Protein AF-A0AA95G3T6-F1 (afdb_monomer_lite)

Sequence (103 aa):
MGNNIIKITFVAAVLASPIAHAQWVTNTEDDLFSGGKKAMMLGEVSSDNGAIVFDCTKEKLSAAYVEMDKSTESLSEVPMDLIMKVDGNTAVKLDATLSRRNV

Secondary structure (DSSP, 8-state):
-HHHHHHHHHHHHHHT-------EEEEEEE-TTT--EEEEEEEE-SSTTEEEEEE-GGG--EEEEEE-----SPPPPEEEEEEE--TTSPPEEEEEEE-----

Structure (mmCIF, N/CA/C/O backbone):
data_AF-A0AA95G3T6-F1
#
_entry.id   AF-A0AA95G3T6-F1
#
loop_
_atom_site.group_PDB
_atom_site.id
_atom_site.type_symbol
_atom_site.label_atom_id
_atom_site.label_alt_id
_atom_site.label_comp_id
_atom_site.label_asym_id
_atom_site.label_entity_id
_atom_site.label_seq_id
_atom_site.pdbx_PDB_ins_code
_atom_site.Cartn_x
_atom_site.Cartn_y
_atom_site.Cartn_z
_atom_site.occupancy
_atom_site.B_iso_or_equiv
_atom_site.auth_seq_id
_atom_site.auth_comp_id
_atom_site.auth_asym_id
_atom_site.auth_atom_id
_atom_site.pdbx_PDB_model_num
ATOM 1 N N . MET A 1 1 ? 33.932 -40.209 15.947 1.00 55.94 1 MET A N 1
ATOM 2 C CA . MET A 1 1 ? 34.004 -39.060 15.009 1.00 55.94 1 MET A CA 1
ATOM 3 C C . MET A 1 1 ? 32.643 -38.572 14.500 1.00 55.94 1 MET A C 1
ATOM 5 O O . MET A 1 1 ? 32.490 -37.366 14.392 1.00 55.94 1 MET A O 1
ATOM 9 N N . GLY A 1 2 ? 31.639 -39.429 14.253 1.00 59.09 2 GLY A N 1
ATOM 10 C CA . GLY A 1 2 ? 30.344 -39.002 13.676 1.00 59.09 2 GLY A CA 1
ATOM 11 C C . GLY A 1 2 ? 29.486 -38.040 14.519 1.00 59.09 2 GLY A C 1
ATOM 12 O O . GLY A 1 2 ? 28.872 -37.135 13.966 1.00 59.09 2 GLY A O 1
ATOM 13 N N . ASN A 1 3 ? 29.493 -38.158 15.854 1.00 67.81 3 ASN A N 1
ATOM 14 C CA . ASN A 1 3 ? 28.625 -37.337 16.717 1.00 67.81 3 ASN A CA 1
ATOM 15 C C . ASN A 1 3 ? 29.009 -35.841 16.738 1.00 67.81 3 ASN A C 1
ATOM 17 O O . ASN A 1 3 ? 28.157 -34.982 16.942 1.00 67.81 3 ASN A O 1
ATOM 21 N N . ASN A 1 4 ? 30.287 -35.518 16.508 1.00 72.38 4 ASN A N 1
ATOM 22 C CA . ASN A 1 4 ? 30.757 -34.129 16.459 1.00 72.38 4 ASN A CA 1
ATOM 23 C C . ASN A 1 4 ? 30.438 -33.472 15.112 1.00 72.38 4 ASN A C 1
ATOM 25 O O . ASN A 1 4 ? 30.125 -32.289 15.081 1.00 72.38 4 ASN A O 1
ATOM 29 N N . ILE A 1 5 ? 30.456 -34.243 14.020 1.00 80.88 5 ILE A N 1
ATOM 30 C CA . ILE A 1 5 ? 30.112 -33.746 12.682 1.00 80.88 5 ILE A CA 1
ATOM 31 C C . ILE A 1 5 ? 28.634 -33.343 12.641 1.00 80.88 5 ILE A C 1
ATOM 33 O O . ILE A 1 5 ? 28.328 -32.240 12.212 1.00 80.88 5 ILE A O 1
ATOM 37 N N . ILE A 1 6 ? 27.737 -34.168 13.198 1.00 78.50 6 ILE A N 1
ATOM 38 C CA . ILE A 1 6 ? 26.297 -33.859 13.273 1.00 78.50 6 ILE A CA 1
ATOM 39 C C . ILE A 1 6 ? 26.047 -32.549 14.035 1.00 78.50 6 ILE A C 1
ATOM 41 O O . ILE A 1 6 ? 25.280 -31.706 13.577 1.00 78.50 6 ILE A O 1
ATOM 45 N N . LYS A 1 7 ? 26.731 -32.343 15.168 1.00 78.56 7 LYS A N 1
ATOM 46 C CA . LYS A 1 7 ? 26.616 -31.103 15.953 1.00 78.56 7 LYS A CA 1
ATOM 47 C C . LYS A 1 7 ? 27.095 -29.880 15.172 1.00 78.56 7 LYS A C 1
ATOM 49 O O . LYS A 1 7 ? 26.427 -28.853 15.199 1.00 78.56 7 LYS A O 1
ATOM 54 N N . ILE A 1 8 ? 28.218 -29.994 14.462 1.00 83.50 8 ILE A N 1
ATOM 55 C CA . ILE A 1 8 ? 28.771 -28.900 13.650 1.00 83.50 8 ILE A CA 1
ATOM 56 C C . ILE A 1 8 ? 27.821 -28.550 12.501 1.00 83.50 8 ILE A C 1
ATOM 58 O O . ILE A 1 8 ? 27.525 -27.377 12.292 1.00 83.50 8 ILE A O 1
ATOM 62 N N . THR A 1 9 ? 27.289 -29.552 11.797 1.00 82.56 9 THR A N 1
ATOM 63 C CA . THR A 1 9 ? 26.322 -29.339 10.712 1.00 82.56 9 THR A CA 1
ATOM 64 C C . THR A 1 9 ? 25.034 -28.695 11.223 1.00 82.56 9 THR A C 1
ATOM 66 O O . THR A 1 9 ? 24.507 -27.796 10.573 1.00 82.56 9 THR A O 1
ATOM 69 N N . PHE A 1 10 ? 24.553 -29.090 12.405 1.00 81.31 10 PHE A N 1
ATOM 70 C CA . PHE A 1 10 ? 23.353 -28.501 13.002 1.00 81.31 10 PHE A CA 1
ATOM 71 C C . PHE A 1 10 ? 23.560 -27.029 13.385 1.00 81.31 10 PHE A C 1
ATOM 73 O O . PHE A 1 10 ? 22.728 -26.186 13.064 1.00 81.31 10 PHE A O 1
ATOM 80 N N . VAL A 1 11 ? 24.698 -26.695 14.002 1.00 82.94 11 VAL A N 1
ATOM 81 C CA . VAL A 1 11 ? 25.043 -25.302 14.341 1.00 82.94 11 VAL A CA 1
ATOM 82 C C . VAL A 1 11 ? 25.194 -24.445 13.081 1.00 82.94 11 VAL A C 1
ATOM 84 O O . VAL A 1 11 ? 24.686 -23.328 13.039 1.00 82.94 11 VAL A O 1
ATOM 87 N N . ALA A 1 12 ? 25.829 -24.971 12.031 1.00 82.94 12 ALA A N 1
ATOM 88 C CA . ALA A 1 12 ? 25.971 -24.260 10.761 1.00 82.94 12 ALA A CA 1
ATOM 89 C C . ALA A 1 12 ? 24.615 -23.996 10.080 1.00 82.94 12 ALA A C 1
ATOM 91 O O . ALA A 1 12 ? 24.405 -22.912 9.546 1.00 82.94 12 ALA A O 1
ATOM 92 N N . ALA A 1 13 ? 23.679 -24.948 10.141 1.00 79.88 13 ALA A N 1
ATOM 93 C CA . ALA A 1 13 ? 22.342 -24.788 9.571 1.00 79.88 13 ALA A CA 1
ATOM 94 C C . ALA A 1 13 ? 21.507 -23.722 10.302 1.00 79.88 13 ALA A C 1
ATOM 96 O O . ALA A 1 13 ? 20.796 -22.960 9.652 1.00 79.88 13 ALA A O 1
ATOM 97 N N . VAL A 1 14 ? 21.627 -23.625 11.632 1.00 79.38 14 VAL A N 1
ATOM 98 C CA . VAL A 1 14 ? 20.953 -22.579 12.426 1.00 79.38 14 VAL A CA 1
ATOM 99 C C . VAL A 1 14 ? 21.500 -21.187 12.099 1.00 79.38 14 VAL A C 1
ATOM 101 O O . VAL A 1 14 ? 20.740 -20.229 12.058 1.00 79.38 14 VAL A O 1
ATOM 104 N N . LEU A 1 15 ? 22.800 -21.063 11.826 1.00 76.38 15 LEU A N 1
ATOM 105 C CA . LEU A 1 15 ? 23.408 -19.779 11.455 1.00 76.38 15 LEU A CA 1
ATOM 106 C C . LEU A 1 15 ? 23.123 -19.370 10.002 1.00 76.38 15 LEU A C 1
ATOM 108 O O . LEU A 1 15 ? 23.196 -18.189 9.677 1.00 76.38 15 LEU A O 1
ATOM 112 N N . ALA A 1 16 ? 22.803 -20.331 9.134 1.00 73.75 16 ALA A N 1
ATOM 113 C CA . ALA A 1 16 ? 22.516 -20.100 7.721 1.00 73.75 16 ALA A CA 1
ATOM 114 C C . ALA A 1 16 ? 21.016 -19.947 7.413 1.00 73.75 16 ALA A C 1
ATOM 116 O O . ALA A 1 16 ? 20.648 -19.881 6.239 1.00 73.75 16 ALA A O 1
ATOM 117 N N . SER A 1 17 ? 20.135 -19.916 8.421 1.00 68.06 17 SER A N 1
ATOM 118 C CA . SER A 1 17 ? 18.701 -19.756 8.177 1.00 68.06 17 SER A CA 1
ATOM 119 C C . SER A 1 17 ? 18.431 -18.397 7.516 1.00 68.06 17 SER A C 1
ATOM 121 O O . SER A 1 17 ? 18.753 -17.369 8.120 1.00 68.06 17 SER A O 1
ATOM 123 N N . PRO A 1 18 ? 17.850 -18.358 6.302 1.00 62.31 18 PRO A N 1
ATOM 124 C CA . PRO A 1 18 ? 17.529 -17.102 5.648 1.00 62.31 18 PRO A CA 1
ATOM 125 C C . PRO A 1 18 ? 16.449 -16.408 6.466 1.00 62.31 18 PRO A C 1
ATOM 127 O O . PRO A 1 18 ? 15.361 -16.953 6.661 1.00 62.31 18 PRO A O 1
ATOM 130 N N . ILE A 1 19 ? 16.740 -15.201 6.944 1.00 63.19 19 ILE A N 1
ATOM 131 C CA . ILE A 1 19 ? 15.695 -14.368 7.514 1.00 63.19 19 ILE A CA 1
ATOM 132 C C . ILE A 1 19 ? 14.938 -13.748 6.344 1.00 63.19 19 ILE A C 1
ATOM 134 O O . ILE A 1 19 ? 15.311 -12.708 5.808 1.00 63.19 1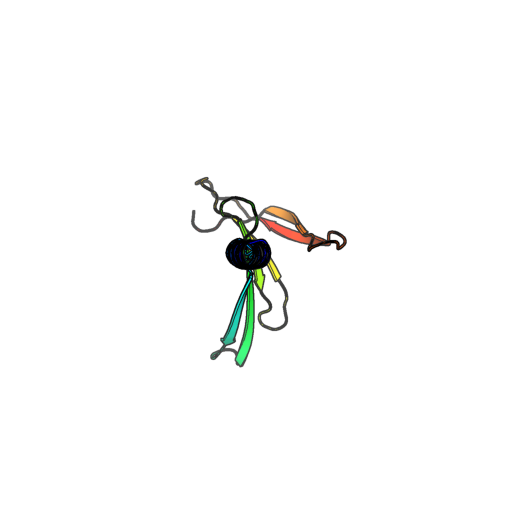9 ILE A O 1
ATOM 138 N N . ALA A 1 20 ? 13.909 -14.457 5.884 1.00 57.06 20 ALA A N 1
ATOM 139 C CA . ALA A 1 20 ? 12.951 -13.934 4.923 1.00 57.06 20 ALA A CA 1
ATOM 140 C C . ALA A 1 20 ? 12.082 -12.886 5.635 1.00 57.06 20 ALA A C 1
ATOM 142 O O . ALA A 1 20 ? 10.979 -13.172 6.096 1.00 57.06 20 ALA A O 1
ATOM 143 N N . HIS A 1 21 ? 12.617 -11.678 5.792 1.00 55.56 21 HIS A N 1
ATOM 144 C CA . HIS A 1 21 ? 11.858 -10.542 6.286 1.00 55.56 21 HIS A CA 1
ATOM 145 C C . HIS A 1 21 ? 11.028 -9.979 5.131 1.00 55.56 21 HIS A C 1
ATOM 147 O O . HIS A 1 21 ? 11.522 -9.192 4.331 1.00 55.56 21 HIS A O 1
ATOM 153 N N . ALA A 1 22 ? 9.751 -10.353 5.050 1.00 57.84 22 ALA A N 1
ATOM 154 C CA . ALA A 1 22 ? 8.778 -9.415 4.504 1.00 57.84 22 ALA A CA 1
ATOM 155 C C . ALA A 1 22 ? 8.737 -8.240 5.493 1.00 57.84 22 ALA A C 1
ATOM 157 O O . ALA A 1 22 ? 8.201 -8.376 6.596 1.00 57.84 22 ALA A O 1
ATOM 158 N N . GLN A 1 23 ? 9.431 -7.148 5.167 1.00 70.38 23 GLN A N 1
ATOM 159 C CA . GLN A 1 23 ? 9.597 -6.011 6.066 1.00 70.38 23 GL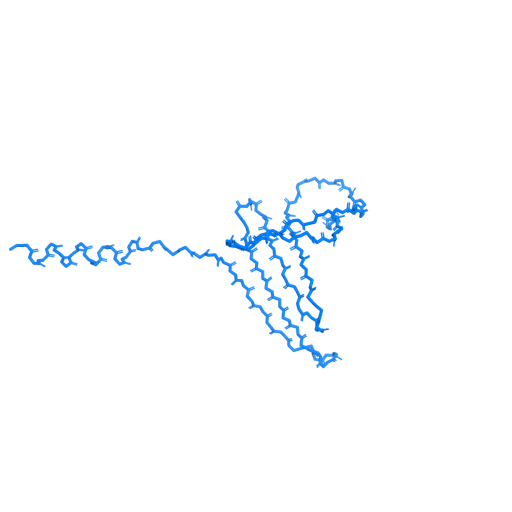N A CA 1
ATOM 160 C C . GLN A 1 23 ? 8.294 -5.209 6.105 1.00 70.38 23 GLN A C 1
ATOM 162 O O . GLN A 1 23 ? 8.070 -4.303 5.307 1.00 70.38 23 GLN A O 1
ATOM 167 N N . TRP A 1 24 ? 7.419 -5.586 7.036 1.00 80.12 24 TRP A N 1
ATOM 168 C CA . TRP A 1 24 ? 6.251 -4.803 7.414 1.00 80.12 24 TRP A CA 1
ATOM 169 C C . TRP A 1 24 ? 6.606 -3.931 8.614 1.00 80.12 24 TRP A C 1
ATOM 171 O O . TRP A 1 24 ? 6.941 -4.437 9.686 1.00 80.12 24 TRP A O 1
ATOM 181 N N . VAL A 1 25 ? 6.511 -2.618 8.449 1.00 84.75 25 VAL A N 1
ATOM 182 C CA . VAL A 1 25 ? 6.681 -1.644 9.525 1.00 84.75 25 VAL A CA 1
ATOM 183 C C . VAL A 1 25 ? 5.306 -1.120 9.901 1.00 84.75 25 VAL A C 1
ATOM 185 O O . VAL A 1 25 ? 4.613 -0.536 9.075 1.00 84.75 25 VAL A O 1
ATOM 188 N N . THR A 1 26 ? 4.898 -1.336 11.148 1.00 86.69 26 THR A N 1
ATOM 189 C CA . THR A 1 26 ? 3.636 -0.806 11.677 1.00 86.69 26 THR A CA 1
ATOM 190 C C . THR A 1 26 ? 3.933 0.303 12.673 1.00 86.69 26 THR A C 1
ATOM 192 O O . THR A 1 26 ? 4.764 0.127 13.562 1.00 86.69 26 THR A O 1
ATOM 195 N N . ASN A 1 27 ? 3.247 1.433 12.538 1.00 86.94 27 ASN A N 1
ATOM 196 C CA . ASN A 1 27 ? 3.301 2.541 13.481 1.00 86.94 27 ASN A CA 1
ATOM 197 C C . ASN A 1 27 ? 1.879 2.892 13.929 1.00 86.94 27 ASN A C 1
ATOM 199 O O . ASN A 1 27 ? 0.953 2.948 13.120 1.00 86.94 27 ASN A O 1
ATOM 203 N N . THR A 1 28 ? 1.707 3.109 15.227 1.00 87.19 28 THR A N 1
ATOM 204 C CA . THR A 1 28 ? 0.451 3.548 15.826 1.00 87.19 28 THR A CA 1
ATOM 205 C C . THR A 1 28 ? 0.699 4.809 16.630 1.00 87.19 28 THR A C 1
ATOM 207 O O . THR A 1 28 ? 1.554 4.814 17.516 1.00 87.19 28 THR A O 1
ATOM 210 N N . GLU A 1 29 ? -0.076 5.850 16.359 1.00 84.94 29 GLU A N 1
ATOM 211 C CA . GLU A 1 29 ? 0.068 7.154 16.996 1.00 84.94 29 GLU A CA 1
ATOM 212 C C . GLU A 1 29 ? -1.260 7.615 17.593 1.00 84.94 29 GLU A C 1
ATOM 214 O O . GLU A 1 29 ? -2.335 7.437 17.009 1.00 84.94 29 GLU A O 1
ATOM 219 N N . ASP A 1 30 ? -1.167 8.264 18.750 1.00 79.38 30 ASP A N 1
ATOM 220 C CA . ASP A 1 30 ? -2.278 8.985 19.353 1.00 79.38 30 ASP A CA 1
ATOM 221 C C . ASP A 1 30 ? -2.256 10.426 18.845 1.00 79.38 30 ASP A C 1
ATOM 223 O O . ASP A 1 30 ? -1.327 11.190 19.115 1.00 79.38 30 ASP A O 1
ATOM 227 N N . ASP A 1 31 ? -3.284 10.814 18.093 1.00 72.00 31 ASP A N 1
ATOM 228 C CA . ASP A 1 31 ? -3.421 12.183 17.617 1.00 72.00 31 ASP A CA 1
ATOM 229 C C . ASP A 1 31 ? -3.887 13.079 18.768 1.00 72.00 31 ASP A C 1
ATOM 231 O O . ASP A 1 31 ? -5.076 13.156 19.086 1.00 72.00 31 ASP A O 1
ATOM 235 N N . LEU A 1 32 ? -2.928 13.777 19.377 1.00 70.31 32 LEU A N 1
ATOM 236 C CA . LEU A 1 32 ? -3.148 14.666 20.517 1.00 70.31 32 LEU A CA 1
ATOM 237 C C . LEU A 1 32 ? -4.158 15.793 20.226 1.00 70.31 32 LEU A C 1
ATOM 239 O O . LEU A 1 32 ? -4.787 16.297 21.152 1.00 70.31 32 LEU A O 1
ATOM 243 N N . PHE A 1 33 ? -4.332 16.188 18.959 1.00 76.56 33 PHE A N 1
ATOM 244 C CA . PHE A 1 33 ? -5.195 17.310 18.580 1.00 76.56 33 PHE A CA 1
ATOM 245 C C . PHE A 1 33 ? -6.615 16.878 18.231 1.00 76.56 33 PHE A C 1
ATOM 247 O O . PHE A 1 33 ? -7.560 17.616 18.502 1.00 76.56 33 PHE A O 1
ATOM 254 N N . SER A 1 34 ? -6.782 15.700 17.624 1.00 71.31 34 SER A N 1
ATOM 255 C CA . SER A 1 34 ? -8.113 15.187 17.276 1.00 71.31 34 SER A CA 1
ATOM 256 C C . SER A 1 34 ? -8.680 14.187 18.284 1.00 71.31 34 SER A C 1
ATOM 258 O O . SER A 1 34 ? -9.844 13.813 18.164 1.00 71.31 34 SER A O 1
ATOM 260 N N . GLY A 1 35 ? -7.878 13.737 19.258 1.00 67.94 35 GLY A N 1
ATOM 261 C CA . GLY A 1 35 ? -8.233 12.644 20.170 1.00 67.94 35 GLY A CA 1
ATOM 262 C C . GLY A 1 35 ? -8.380 11.288 19.466 1.00 67.94 35 GLY A C 1
ATOM 263 O O . GLY A 1 35 ? -8.842 10.324 20.074 1.00 67.94 35 GLY A O 1
ATOM 264 N N . GLY A 1 36 ? -8.030 11.216 18.178 1.00 75.56 36 GLY A N 1
ATOM 265 C CA . GLY A 1 36 ? -8.162 10.030 17.342 1.00 75.56 36 GLY A CA 1
ATOM 266 C C . GLY A 1 36 ? -6.952 9.102 17.426 1.00 75.56 36 GLY A C 1
ATOM 267 O O . GLY A 1 36 ? -5.856 9.503 17.814 1.00 75.56 36 GLY A O 1
ATOM 268 N N . LYS A 1 37 ? -7.151 7.849 17.012 1.00 81.00 37 LYS A N 1
ATOM 269 C CA . LYS A 1 37 ? -6.076 6.869 16.825 1.00 81.00 37 LYS A CA 1
ATOM 270 C C . LYS A 1 37 ? -5.657 6.836 15.358 1.00 81.00 37 LYS A C 1
ATOM 272 O O . LYS A 1 37 ? -6.508 6.880 14.461 1.00 81.00 37 LYS A O 1
ATOM 277 N N . LYS A 1 38 ? -4.352 6.755 15.123 1.00 84.38 38 LYS A N 1
ATOM 278 C CA . LYS A 1 38 ? -3.750 6.534 13.808 1.00 84.38 38 LYS A CA 1
ATOM 279 C C . LYS A 1 38 ? -3.008 5.213 13.837 1.00 84.38 38 LYS A C 1
ATOM 281 O O . LYS A 1 38 ? -2.301 4.923 14.796 1.00 84.38 38 LYS A O 1
ATOM 286 N N . ALA A 1 39 ? -3.173 4.420 12.791 1.00 86.69 39 ALA A N 1
ATOM 287 C CA . ALA A 1 39 ? -2.417 3.198 12.592 1.00 86.69 39 ALA A CA 1
ATOM 288 C C . ALA A 1 39 ? -2.018 3.132 11.123 1.00 86.69 39 ALA A C 1
ATOM 290 O O . ALA A 1 39 ? -2.876 3.221 10.249 1.00 86.69 39 ALA A O 1
ATOM 291 N N . MET A 1 40 ? -0.726 3.000 10.864 1.00 88.50 40 MET A N 1
ATOM 292 C CA . MET A 1 40 ? -0.159 2.909 9.530 1.00 88.50 40 MET A CA 1
ATOM 293 C C . MET A 1 40 ? 0.699 1.654 9.434 1.00 88.50 40 MET A C 1
ATOM 295 O O . MET A 1 40 ? 1.446 1.335 10.357 1.00 88.50 40 MET A O 1
ATOM 299 N N . MET A 1 41 ? 0.603 0.956 8.311 1.00 89.25 41 MET A N 1
ATOM 300 C CA . MET A 1 41 ? 1.428 -0.196 7.983 1.00 89.25 41 MET A CA 1
ATOM 301 C C . MET A 1 41 ? 2.089 0.037 6.626 1.00 89.25 41 MET A C 1
ATOM 303 O O . MET A 1 41 ? 1.409 0.292 5.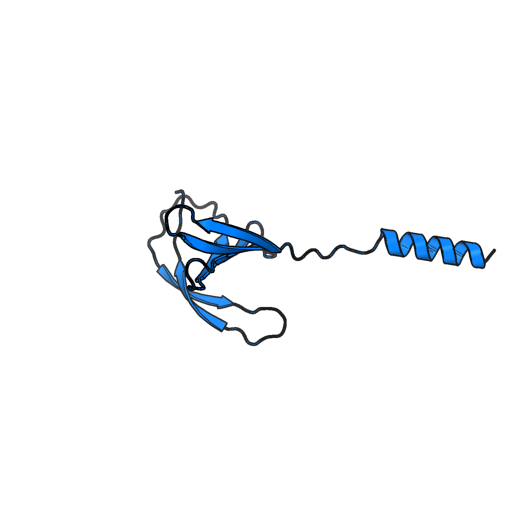639 1.00 89.25 41 MET A O 1
ATOM 307 N N . LEU A 1 42 ? 3.411 -0.051 6.587 1.00 88.94 42 LEU A N 1
ATOM 308 C CA . LEU A 1 42 ? 4.236 0.070 5.392 1.00 88.94 42 LEU A CA 1
ATOM 309 C C . LEU A 1 42 ? 4.840 -1.298 5.080 1.00 88.94 42 LEU A C 1
ATOM 311 O O . LEU A 1 42 ? 5.453 -1.903 5.956 1.00 88.94 42 LEU A O 1
ATOM 315 N N . GLY A 1 43 ? 4.679 -1.776 3.853 1.00 86.69 43 GLY A N 1
ATOM 316 C CA . GLY A 1 43 ? 5.327 -2.983 3.351 1.00 86.69 43 GLY A CA 1
ATOM 317 C C . GLY A 1 43 ? 6.153 -2.672 2.116 1.00 86.69 43 GLY A C 1
ATOM 318 O O . GLY A 1 43 ? 5.645 -2.077 1.168 1.00 86.69 43 GLY A O 1
ATOM 319 N N . GLU A 1 44 ? 7.415 -3.077 2.111 1.00 84.75 44 GLU A N 1
ATOM 320 C CA . GLU A 1 44 ? 8.243 -3.019 0.905 1.00 84.75 44 GLU A CA 1
ATOM 321 C C . GLU A 1 44 ? 7.793 -4.093 -0.091 1.00 84.75 44 GLU A C 1
ATOM 323 O O . GLU A 1 44 ? 7.481 -5.224 0.293 1.00 84.75 44 GLU A O 1
ATOM 328 N N . VAL A 1 45 ? 7.749 -3.745 -1.377 1.00 81.00 45 VAL A N 1
ATOM 329 C CA . VAL A 1 45 ? 7.496 -4.717 -2.447 1.00 81.00 45 VAL A CA 1
ATOM 330 C C . VAL A 1 45 ? 8.775 -4.991 -3.228 1.00 81.00 45 VAL A C 1
ATOM 332 O O . VAL A 1 45 ? 9.728 -4.224 -3.186 1.00 81.00 45 VAL A O 1
ATOM 335 N N . SER A 1 46 ? 8.804 -6.103 -3.960 1.00 68.75 46 SER A N 1
ATOM 336 C CA . SER A 1 46 ? 9.993 -6.563 -4.687 1.00 68.75 46 SER A CA 1
ATOM 337 C C . SER A 1 46 ? 10.412 -5.681 -5.872 1.00 68.75 46 SER A C 1
ATOM 339 O O . SER A 1 46 ? 11.388 -6.016 -6.539 1.00 68.75 46 SER A O 1
ATOM 341 N N . SER A 1 47 ? 9.664 -4.624 -6.200 1.00 64.88 47 SER A N 1
ATOM 342 C CA . SER A 1 47 ? 10.082 -3.629 -7.187 1.00 64.88 47 SER A CA 1
ATOM 343 C C . SER A 1 47 ? 11.051 -2.641 -6.540 1.00 64.88 47 SER A C 1
ATOM 345 O O . SER A 1 47 ? 10.805 -2.144 -5.441 1.00 64.88 47 SER A O 1
ATOM 347 N N . ASP A 1 48 ? 12.156 -2.344 -7.226 1.00 64.94 48 ASP A N 1
ATOM 348 C CA . ASP A 1 48 ? 13.151 -1.382 -6.754 1.00 64.94 48 ASP A CA 1
ATOM 349 C C . ASP A 1 48 ? 12.474 -0.032 -6.446 1.00 64.94 48 ASP A C 1
ATOM 351 O O . ASP A 1 48 ? 12.069 0.696 -7.353 1.00 64.94 48 ASP A O 1
ATOM 355 N N . ASN A 1 49 ? 12.396 0.316 -5.156 1.00 78.06 49 ASN A N 1
ATOM 356 C CA . ASN A 1 49 ? 11.795 1.541 -4.606 1.00 78.06 49 ASN A CA 1
ATOM 357 C C . ASN A 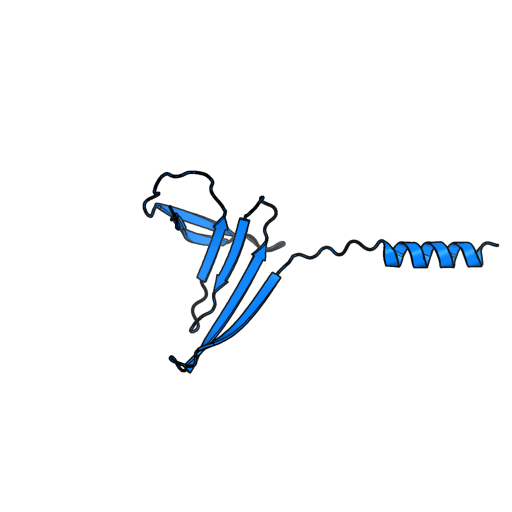1 49 ? 10.257 1.607 -4.596 1.00 78.06 49 ASN A C 1
ATOM 359 O O . ASN A 1 49 ? 9.708 2.710 -4.562 1.00 78.06 49 ASN A O 1
ATOM 363 N N . GLY A 1 50 ? 9.568 0.465 -4.613 1.00 86.75 50 GLY A N 1
ATOM 364 C CA . GLY A 1 50 ? 8.125 0.383 -4.391 1.00 86.75 50 GLY A CA 1
ATOM 365 C C . GLY A 1 50 ? 7.771 0.029 -2.943 1.00 86.75 50 GLY A C 1
ATOM 366 O O . GLY A 1 50 ? 8.414 -0.813 -2.313 1.00 86.75 50 GLY A O 1
ATOM 367 N N . ALA A 1 51 ? 6.697 0.612 -2.419 1.00 89.44 51 ALA A N 1
ATOM 368 C CA . ALA A 1 51 ? 6.107 0.216 -1.146 1.00 89.44 51 ALA A CA 1
ATOM 369 C C . ALA A 1 51 ? 4.577 0.295 -1.183 1.00 89.44 51 ALA A C 1
ATOM 371 O O . ALA A 1 51 ? 3.982 1.058 -1.941 1.00 89.44 51 ALA A O 1
ATOM 372 N N . ILE A 1 52 ? 3.928 -0.496 -0.336 1.00 90.62 52 ILE A N 1
ATOM 373 C CA . ILE A 1 52 ? 2.493 -0.439 -0.074 1.00 90.62 52 ILE A CA 1
ATOM 374 C C . ILE A 1 52 ? 2.290 0.183 1.304 1.00 90.62 52 ILE A C 1
ATOM 376 O O . ILE A 1 52 ? 2.893 -0.247 2.285 1.00 90.62 52 ILE A O 1
ATOM 380 N N . VAL A 1 53 ? 1.415 1.178 1.379 1.00 91.69 53 VAL A N 1
ATOM 381 C CA . VAL A 1 53 ? 1.003 1.841 2.614 1.00 91.69 53 VAL A CA 1
ATOM 382 C C . VAL A 1 53 ? -0.460 1.519 2.870 1.00 91.69 53 VAL A C 1
ATOM 384 O O . VAL A 1 53 ? -1.311 1.812 2.034 1.00 91.69 53 VAL A O 1
ATOM 387 N N . PHE A 1 54 ? -0.759 0.969 4.039 1.00 91.06 54 PHE A N 1
ATOM 388 C CA . PHE A 1 54 ? -2.103 0.927 4.595 1.00 91.06 54 PHE A CA 1
ATOM 389 C C . PHE A 1 54 ? -2.212 1.979 5.691 1.00 91.06 54 PHE A C 1
ATOM 391 O O . PHE A 1 54 ? -1.421 1.984 6.631 1.00 91.06 54 PHE A O 1
ATOM 398 N N . ASP A 1 55 ? -3.202 2.855 5.587 1.00 90.56 55 ASP A N 1
ATOM 399 C CA . ASP A 1 55 ? -3.520 3.856 6.603 1.00 90.56 55 ASP A CA 1
ATOM 400 C C . ASP A 1 55 ? -4.918 3.564 7.150 1.00 90.56 55 ASP A C 1
ATOM 402 O O . ASP A 1 55 ? -5.879 3.479 6.387 1.00 90.56 55 ASP A O 1
ATOM 406 N N . CYS A 1 56 ? -5.013 3.379 8.464 1.00 86.00 56 CYS A N 1
ATOM 407 C CA . CYS A 1 56 ? -6.235 3.111 9.217 1.00 86.00 56 CYS A CA 1
ATOM 408 C C . CYS A 1 56 ? -6.559 4.259 10.196 1.00 86.00 56 CYS A C 1
ATOM 410 O O . CYS A 1 56 ? -7.031 4.066 11.319 1.00 86.00 56 CYS A O 1
ATOM 412 N N . THR A 1 57 ? -6.267 5.493 9.802 1.00 84.00 57 THR A N 1
ATOM 413 C CA . THR A 1 57 ? -6.584 6.684 10.589 1.00 84.00 57 THR A CA 1
ATOM 414 C C . THR A 1 57 ? -8.095 6.917 10.664 1.00 84.00 57 THR A C 1
ATOM 416 O O . THR A 1 57 ? -8.785 6.964 9.645 1.00 84.00 57 THR A O 1
ATOM 419 N N . LYS A 1 58 ? -8.615 7.148 11.881 1.00 79.19 58 LYS A N 1
ATOM 420 C CA . LYS A 1 58 ? -10.030 7.512 12.126 1.00 79.19 58 LYS A CA 1
ATOM 421 C C . LYS A 1 58 ? -11.032 6.513 11.522 1.00 79.19 58 LYS A C 1
ATOM 423 O O . LYS A 1 58 ? -11.997 6.924 10.882 1.00 79.19 58 LYS A O 1
ATOM 428 N N . GLU A 1 59 ? -10.780 5.216 11.711 1.00 78.19 59 GLU A N 1
ATOM 429 C CA . GLU A 1 59 ? -11.661 4.114 11.268 1.00 78.19 59 GLU A CA 1
ATOM 430 C C . GLU A 1 59 ? -11.841 4.007 9.743 1.00 78.19 59 GLU A C 1
ATOM 432 O O . GLU A 1 59 ? -12.721 3.296 9.259 1.00 78.19 59 GLU A O 1
ATOM 437 N N . LYS A 1 60 ? -11.002 4.694 8.961 1.00 83.12 60 LYS A N 1
ATOM 438 C CA . LYS A 1 60 ? -10.997 4.597 7.502 1.00 83.12 60 LYS A CA 1
ATOM 439 C C . LYS A 1 60 ? -9.741 3.877 7.055 1.00 83.12 60 LYS A C 1
ATOM 441 O O . LYS A 1 60 ? -8.647 4.401 7.224 1.00 83.12 60 LYS A O 1
ATOM 446 N N . LEU A 1 61 ? -9.917 2.699 6.464 1.00 84.25 61 LEU A N 1
ATOM 447 C CA . LEU A 1 61 ? -8.838 1.983 5.800 1.00 84.25 61 LEU A CA 1
ATOM 448 C C . LEU A 1 61 ? -8.650 2.549 4.389 1.00 84.25 61 LEU A C 1
ATOM 450 O O . LEU A 1 61 ? -9.571 2.511 3.575 1.00 84.25 61 LEU A O 1
ATOM 454 N N . SER A 1 62 ? -7.453 3.042 4.097 1.00 90.56 62 SER A N 1
ATOM 455 C CA . SER A 1 62 ? -7.007 3.373 2.746 1.00 90.56 62 SER A CA 1
ATOM 456 C C . SER A 1 62 ? -5.715 2.629 2.421 1.00 90.56 62 SER A C 1
ATOM 458 O O . SER A 1 62 ? -4.952 2.271 3.320 1.00 90.56 62 SER A O 1
ATOM 460 N N . ALA A 1 63 ? -5.495 2.365 1.135 1.00 91.12 63 ALA A N 1
ATOM 461 C CA . ALA A 1 63 ? -4.311 1.686 0.631 1.00 91.12 63 ALA A CA 1
ATOM 462 C C . ALA A 1 63 ? -3.688 2.514 -0.494 1.00 91.12 63 ALA A C 1
ATOM 464 O O . ALA A 1 63 ? -4.403 3.021 -1.359 1.00 91.12 63 ALA A O 1
ATOM 465 N N . ALA A 1 64 ? -2.365 2.630 -0.493 1.00 92.25 64 ALA A N 1
ATOM 466 C CA . ALA A 1 64 ? -1.607 3.304 -1.534 1.00 92.25 64 ALA A CA 1
ATOM 467 C C . ALA A 1 64 ? -0.399 2.457 -1.932 1.00 92.25 64 ALA A C 1
ATOM 469 O O . ALA A 1 64 ? 0.318 1.952 -1.073 1.00 92.25 64 ALA A O 1
ATOM 470 N N . TYR A 1 65 ? -0.163 2.331 -3.233 1.00 91.69 65 TYR A N 1
ATOM 471 C CA . TYR A 1 65 ? 1.124 1.894 -3.759 1.00 91.69 65 TYR A CA 1
ATOM 472 C C . TYR A 1 65 ? 1.938 3.145 -4.088 1.00 91.69 65 TYR A C 1
ATOM 474 O O . TYR A 1 65 ? 1.455 4.030 -4.795 1.00 91.69 65 TYR A O 1
ATOM 482 N N . VAL A 1 66 ? 3.135 3.246 -3.522 1.00 90.56 66 VAL A N 1
ATOM 483 C CA . VAL A 1 66 ? 4.048 4.372 -3.712 1.00 90.56 66 VAL A CA 1
ATOM 484 C C . VAL A 1 66 ? 5.336 3.860 -4.326 1.00 90.56 66 VAL A C 1
ATOM 486 O O . VAL A 1 66 ? 5.878 2.851 -3.888 1.00 90.56 66 VAL A O 1
ATOM 489 N N . GLU A 1 67 ? 5.835 4.562 -5.332 1.00 89.19 67 GLU A N 1
ATOM 490 C CA . GLU A 1 67 ? 7.100 4.229 -5.970 1.00 89.19 67 GLU A CA 1
ATOM 491 C C . GLU A 1 67 ? 7.894 5.487 -6.296 1.00 89.19 67 GLU A C 1
ATOM 493 O O . GLU A 1 67 ? 7.336 6.575 -6.473 1.00 89.19 67 GLU A O 1
ATOM 498 N N . MET A 1 68 ? 9.215 5.339 -6.351 1.00 87.62 68 MET A N 1
ATOM 499 C CA . MET A 1 68 ? 10.083 6.411 -6.809 1.00 87.62 68 MET A CA 1
ATOM 500 C C . MET A 1 68 ? 10.143 6.417 -8.335 1.00 87.62 68 MET A C 1
ATOM 502 O O . MET A 1 68 ? 10.713 5.518 -8.951 1.00 87.62 68 MET A O 1
ATOM 506 N N . ASP A 1 69 ? 9.619 7.480 -8.933 1.00 83.88 69 ASP A N 1
ATOM 507 C CA . ASP A 1 69 ? 9.747 7.741 -10.362 1.00 83.88 69 ASP A CA 1
ATOM 508 C C . ASP A 1 69 ? 10.855 8.775 -10.620 1.00 83.88 69 ASP A C 1
ATOM 510 O O . ASP A 1 69 ? 10.991 9.754 -9.887 1.00 83.88 69 ASP A O 1
ATOM 514 N N . LYS A 1 70 ? 11.668 8.554 -11.659 1.00 83.62 70 LYS A N 1
ATOM 515 C CA . LYS A 1 70 ? 12.753 9.463 -12.077 1.00 83.62 70 LYS A CA 1
ATOM 516 C C . LYS A 1 70 ? 12.290 10.533 -13.071 1.00 83.62 70 LYS A C 1
ATOM 518 O O . LYS A 1 70 ? 13.088 11.386 -13.453 1.00 83.62 70 LYS A O 1
ATOM 523 N N . SER A 1 71 ? 11.050 10.461 -13.547 1.00 82.12 71 SER A N 1
ATOM 524 C CA . SER A 1 71 ? 10.492 11.434 -14.483 1.00 82.12 71 SER A CA 1
ATOM 525 C C . SER A 1 71 ? 10.206 12.776 -13.794 1.00 82.12 71 SER A C 1
ATOM 527 O O . SER A 1 71 ? 9.702 12.827 -12.676 1.00 82.12 71 SER A O 1
ATOM 529 N N . THR A 1 72 ? 10.502 13.873 -14.494 1.00 77.81 72 THR A N 1
ATOM 530 C CA . THR A 1 72 ? 10.281 15.257 -14.034 1.00 77.81 72 THR A CA 1
ATOM 531 C C . THR A 1 72 ? 8.959 15.846 -14.524 1.00 77.81 72 THR A C 1
ATOM 533 O O . THR A 1 72 ? 8.688 17.026 -14.324 1.00 77.81 72 THR A O 1
ATOM 536 N N . GLU A 1 73 ? 8.150 15.063 -15.237 1.00 78.19 73 GLU A N 1
ATOM 537 C CA . GLU A 1 73 ? 6.866 15.538 -15.746 1.00 78.19 73 GLU A CA 1
ATOM 538 C C . GLU A 1 73 ? 5.823 15.568 -14.625 1.00 78.19 73 GLU A C 1
ATOM 540 O O . GLU A 1 73 ? 5.787 14.697 -13.755 1.00 78.19 73 GLU A O 1
ATOM 545 N N . SER A 1 74 ? 4.953 16.571 -14.617 1.00 76.19 74 SER A N 1
ATOM 546 C CA . SER A 1 74 ? 3.801 16.538 -13.726 1.00 76.19 74 SER A CA 1
ATOM 547 C C . SER A 1 74 ? 2.762 15.575 -14.293 1.00 76.19 74 SER A C 1
ATOM 549 O O . SER A 1 74 ? 2.387 15.656 -15.462 1.00 76.19 74 SER A O 1
ATOM 551 N N . LEU A 1 75 ? 2.277 14.662 -13.456 1.00 78.31 75 LEU A N 1
ATOM 552 C CA . LEU A 1 75 ? 1.138 13.822 -13.801 1.00 78.31 75 LEU A CA 1
ATOM 553 C C . LEU A 1 75 ? -0.101 14.374 -13.093 1.00 78.31 75 LEU A C 1
ATOM 555 O O . LEU A 1 75 ? -0.138 14.421 -11.861 1.00 78.31 75 LEU A O 1
ATOM 559 N N . SER A 1 76 ? -1.103 14.802 -13.864 1.00 79.44 76 SER A N 1
ATOM 560 C CA . SER A 1 76 ? -2.438 15.076 -13.324 1.00 79.44 76 SER A CA 1
ATOM 561 C C . SER A 1 76 ? -3.029 13.808 -12.707 1.00 79.44 76 SER A C 1
ATOM 563 O O . SER A 1 76 ? -2.664 12.708 -13.109 1.00 79.44 76 SER A O 1
ATOM 565 N N . GLU A 1 77 ? -3.964 13.952 -11.769 1.00 88.38 77 GLU A N 1
ATOM 566 C CA . GLU A 1 77 ? -4.696 12.817 -11.201 1.00 88.38 77 GLU A CA 1
ATOM 567 C C . GLU A 1 77 ? -5.364 11.978 -12.303 1.00 88.38 77 GLU A C 1
ATOM 569 O O . GLU A 1 77 ? -6.223 12.471 -13.037 1.00 88.38 77 GLU A O 1
ATOM 574 N N . VAL A 1 78 ? -4.953 10.712 -12.433 1.00 91.62 78 VAL A N 1
ATOM 575 C CA . VAL A 1 78 ? -5.519 9.763 -13.403 1.00 91.62 78 VAL A CA 1
ATOM 576 C C . VAL A 1 78 ? -6.270 8.668 -12.645 1.00 91.62 78 VAL A C 1
ATOM 578 O O . VAL A 1 78 ? -5.659 8.000 -11.809 1.00 91.62 78 VAL A O 1
ATOM 581 N N . PRO A 1 79 ? -7.570 8.441 -12.910 1.00 93.88 79 PRO A N 1
ATOM 582 C CA . PRO A 1 79 ? -8.295 7.328 -12.307 1.00 93.88 79 PRO A CA 1
ATOM 583 C C . PRO A 1 79 ? -7.734 5.993 -12.811 1.00 93.88 79 PRO A C 1
ATOM 585 O O . PRO A 1 79 ? -7.478 5.827 -14.005 1.00 93.88 79 PRO A O 1
ATOM 588 N N . MET A 1 80 ? -7.548 5.038 -11.905 1.00 93.31 80 MET A N 1
ATOM 589 C CA . MET A 1 80 ? -6.977 3.729 -12.203 1.00 93.31 80 MET A CA 1
ATOM 590 C C . MET A 1 80 ? -7.564 2.634 -11.311 1.00 93.31 80 MET A C 1
ATOM 592 O O . MET A 1 80 ? -8.101 2.898 -10.239 1.00 93.31 80 MET A O 1
ATOM 596 N N . ASP A 1 81 ? -7.386 1.386 -11.731 1.00 94.25 81 ASP A N 1
ATOM 597 C CA . ASP A 1 81 ? -7.685 0.225 -10.901 1.00 94.25 81 ASP A CA 1
ATOM 598 C C . ASP A 1 81 ? -6.414 -0.219 -10.171 1.00 94.25 81 ASP A C 1
ATOM 600 O O . ASP A 1 81 ? -5.436 -0.617 -10.808 1.00 94.25 81 ASP A O 1
ATOM 604 N N . LEU A 1 82 ? -6.430 -0.206 -8.838 1.00 91.19 82 LEU A N 1
ATOM 605 C CA . LEU A 1 82 ? -5.387 -0.844 -8.040 1.00 91.19 82 LEU A CA 1
ATOM 606 C C . LEU A 1 82 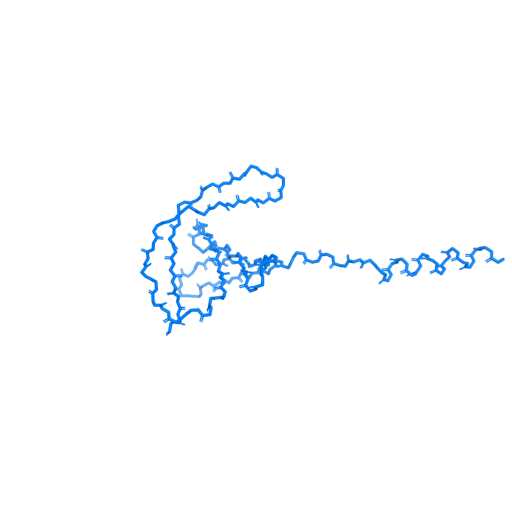? -5.790 -2.293 -7.767 1.00 91.19 82 LEU A C 1
ATOM 608 O O . LEU A 1 82 ? -6.739 -2.569 -7.033 1.00 91.19 82 LEU A O 1
ATOM 612 N N . ILE A 1 83 ? -5.053 -3.229 -8.361 1.00 92.56 83 ILE A N 1
ATOM 613 C CA . ILE A 1 83 ? -5.252 -4.661 -8.140 1.00 92.56 83 ILE A CA 1
ATOM 614 C C . ILE A 1 83 ? -4.274 -5.131 -7.070 1.00 92.56 83 ILE A C 1
ATOM 616 O O . ILE A 1 83 ? -3.063 -5.117 -7.277 1.00 92.56 83 ILE A O 1
ATOM 620 N N . MET A 1 84 ? -4.800 -5.576 -5.933 1.00 87.56 84 MET A N 1
ATOM 621 C CA . MET A 1 84 ? -4.000 -6.048 -4.810 1.00 87.56 84 MET A CA 1
ATOM 622 C C . MET A 1 84 ? -4.309 -7.509 -4.506 1.00 87.56 84 MET A C 1
ATOM 624 O O . MET A 1 84 ? -5.466 -7.915 -4.409 1.00 87.56 84 MET A O 1
ATOM 628 N N . LYS A 1 85 ? -3.260 -8.307 -4.317 1.00 88.62 85 LYS A N 1
ATOM 629 C CA . LYS A 1 85 ? -3.363 -9.693 -3.867 1.00 88.62 85 LYS A CA 1
ATOM 630 C C . LYS A 1 85 ? -2.424 -9.901 -2.688 1.00 88.62 85 LYS A C 1
ATOM 632 O O . LYS A 1 85 ? -1.233 -9.637 -2.804 1.00 88.62 85 LYS A O 1
ATOM 637 N N . VAL A 1 86 ? -2.970 -10.393 -1.582 1.00 80.50 86 VAL A N 1
ATOM 638 C CA . VAL A 1 86 ? -2.206 -10.743 -0.381 1.00 80.50 86 VAL A CA 1
ATOM 639 C C . VAL A 1 86 ? -2.166 -12.264 -0.270 1.00 80.50 86 VAL A C 1
ATOM 641 O O . VAL A 1 86 ? -3.214 -12.915 -0.231 1.00 80.50 86 VAL A O 1
ATOM 644 N N . ASP A 1 87 ? -0.958 -12.821 -0.251 1.00 81.44 87 ASP A N 1
ATOM 645 C CA . ASP A 1 87 ? -0.687 -14.258 -0.162 1.00 81.44 87 ASP A CA 1
ATOM 646 C C . ASP A 1 87 ? -1.475 -15.096 -1.196 1.00 81.44 87 ASP A C 1
ATOM 648 O O . ASP A 1 87 ? -1.458 -14.829 -2.401 1.00 81.44 87 ASP A O 1
ATOM 652 N N . GLY A 1 88 ? -2.161 -16.145 -0.733 1.00 82.06 88 GLY A N 1
ATOM 653 C CA . GLY A 1 88 ? -2.961 -17.060 -1.549 1.00 82.06 88 GLY A CA 1
ATOM 654 C C . GLY A 1 88 ? -4.398 -16.605 -1.810 1.00 82.06 88 GLY A C 1
ATOM 655 O O . GLY A 1 88 ? -5.158 -17.366 -2.405 1.00 82.06 88 GLY A O 1
ATOM 656 N N . ASN A 1 89 ? -4.794 -15.405 -1.374 1.00 88.00 89 ASN A N 1
ATOM 657 C CA . ASN A 1 89 ? -6.180 -14.949 -1.479 1.00 88.00 89 ASN A CA 1
ATOM 658 C C . ASN A 1 89 ? -6.559 -14.502 -2.899 1.00 88.00 89 ASN A C 1
ATOM 660 O O . ASN A 1 89 ? -5.713 -14.316 -3.775 1.00 88.00 89 ASN A O 1
ATOM 664 N N . THR A 1 90 ? -7.860 -14.313 -3.131 1.00 93.69 90 THR A N 1
ATOM 665 C CA . THR A 1 90 ? -8.361 -13.731 -4.385 1.00 93.69 90 THR A CA 1
ATOM 666 C C . THR A 1 90 ? -7.906 -12.276 -4.496 1.00 93.69 90 THR A C 1
ATOM 668 O O . THR A 1 90 ? -7.908 -11.550 -3.503 1.00 93.69 90 THR A O 1
ATOM 671 N N . ALA A 1 91 ? -7.510 -11.852 -5.698 1.00 93.06 91 ALA A N 1
ATOM 672 C CA . ALA A 1 91 ? -7.148 -10.462 -5.944 1.00 93.06 91 ALA A CA 1
ATOM 673 C C . ALA A 1 91 ? -8.366 -9.544 -5.753 1.00 93.06 91 ALA A C 1
ATOM 675 O O . ALA A 1 91 ? -9.463 -9.846 -6.226 1.00 93.06 91 ALA A O 1
ATOM 676 N N . VAL A 1 92 ? -8.156 -8.419 -5.078 1.00 91.44 92 VAL A N 1
ATOM 677 C CA . VAL A 1 92 ? -9.153 -7.371 -4.861 1.00 91.44 92 VAL A CA 1
ATOM 678 C C . VAL A 1 92 ? -8.844 -6.216 -5.805 1.00 91.44 92 VAL A C 1
ATOM 680 O O . VAL A 1 92 ? -7.692 -5.802 -5.930 1.00 91.44 92 VAL A O 1
ATOM 683 N N . LYS A 1 93 ? -9.880 -5.701 -6.468 1.00 93.50 93 LYS A N 1
ATOM 684 C CA . LYS A 1 93 ? -9.814 -4.476 -7.264 1.00 93.50 93 LYS A CA 1
ATOM 685 C C . LYS A 1 93 ? -10.291 -3.303 -6.410 1.00 93.50 93 LYS A C 1
ATOM 687 O O . LYS A 1 93 ? -11.376 -3.370 -5.837 1.00 93.50 93 LYS A O 1
ATOM 692 N N . LEU A 1 94 ? -9.478 -2.257 -6.340 1.00 91.06 94 LEU A N 1
ATOM 693 C CA . LEU A 1 94 ? -9.752 -1.017 -5.625 1.00 91.06 94 LEU A CA 1
ATOM 694 C C . LEU A 1 94 ? -9.801 0.132 -6.632 1.00 91.06 94 LEU A C 1
ATOM 696 O O . LEU A 1 94 ? -8.919 0.236 -7.487 1.00 91.06 94 LEU A O 1
ATOM 70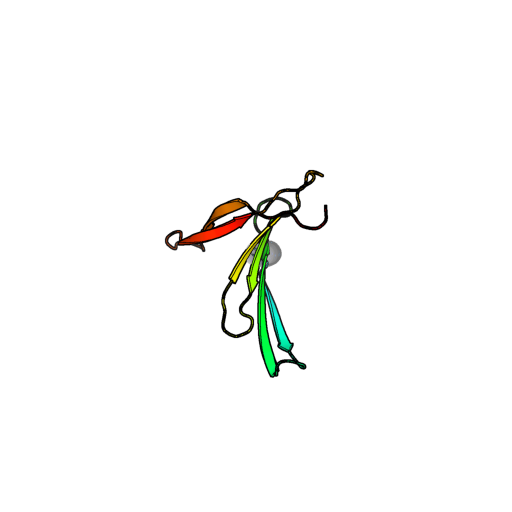0 N N . ASP A 1 95 ? -10.802 1.000 -6.508 1.00 94.19 95 ASP A N 1
ATOM 701 C CA . ASP A 1 95 ? -10.838 2.255 -7.256 1.00 94.19 95 ASP A CA 1
ATOM 702 C C . ASP A 1 95 ? -9.755 3.186 -6.690 1.00 94.19 95 ASP A C 1
ATOM 704 O O . ASP A 1 95 ? -9.750 3.490 -5.493 1.00 94.19 95 ASP A O 1
ATOM 708 N N . ALA A 1 96 ? -8.810 3.606 -7.529 1.00 93.25 96 ALA A N 1
ATOM 709 C CA . ALA A 1 96 ? -7.643 4.377 -7.119 1.00 93.25 96 ALA A CA 1
ATOM 710 C C . ALA A 1 96 ? -7.378 5.563 -8.056 1.00 93.25 96 ALA A C 1
ATOM 712 O O . ALA A 1 96 ? -7.917 5.664 -9.158 1.00 93.25 96 ALA A O 1
ATOM 713 N N . THR A 1 97 ? -6.499 6.457 -7.611 1.00 94.38 97 THR A N 1
ATOM 714 C CA . THR A 1 97 ? -6.038 7.605 -8.395 1.00 94.38 97 THR A CA 1
ATOM 715 C C . THR A 1 97 ? -4.518 7.613 -8.423 1.00 94.38 97 THR A C 1
ATOM 717 O O . THR A 1 97 ? -3.875 7.640 -7.371 1.00 94.38 97 THR A O 1
ATOM 720 N N . LEU A 1 98 ? -3.938 7.631 -9.622 1.00 91.31 98 LEU A N 1
ATOM 721 C CA . LEU A 1 98 ? -2.514 7.857 -9.825 1.00 91.31 98 LEU A CA 1
ATOM 722 C C . LEU A 1 98 ? -2.221 9.349 -9.709 1.00 91.31 98 LEU A C 1
ATOM 724 O O . LEU A 1 98 ? -2.849 10.161 -10.385 1.00 91.31 98 LEU A O 1
ATOM 728 N N . SER A 1 99 ? -1.239 9.710 -8.893 1.00 90.31 99 SER A N 1
ATOM 729 C CA . SER A 1 99 ? -0.737 11.080 -8.808 1.00 90.31 99 SER A CA 1
ATOM 730 C C . SER A 1 99 ? 0.767 11.067 -8.578 1.00 90.31 99 SER A C 1
ATOM 732 O O . SER A 1 99 ? 1.293 10.141 -7.958 1.00 90.31 99 SER A O 1
ATOM 734 N N . ARG A 1 100 ? 1.462 12.107 -9.052 1.00 87.62 100 ARG A N 1
ATOM 735 C CA . ARG A 1 100 ? 2.874 12.333 -8.731 1.00 87.62 100 ARG A CA 1
ATOM 736 C C . ARG A 1 100 ? 2.999 13.469 -7.725 1.00 87.62 100 ARG A C 1
ATOM 738 O O . ARG A 1 100 ? 2.378 14.518 -7.874 1.00 87.62 100 ARG A O 1
ATOM 745 N N . ARG A 1 101 ? 3.818 13.252 -6.700 1.00 82.62 101 ARG A N 1
ATOM 746 C CA . ARG A 1 101 ? 4.182 14.260 -5.698 1.00 82.62 101 ARG A CA 1
ATOM 747 C C . ARG A 1 101 ? 5.667 14.581 -5.825 1.00 82.62 101 ARG A C 1
ATOM 749 O O . ARG A 1 101 ? 6.418 13.750 -6.321 1.00 82.62 101 ARG A O 1
ATOM 756 N N . ASN A 1 102 ? 6.071 15.748 -5.322 1.00 75.44 102 ASN A N 1
ATOM 757 C CA . ASN A 1 102 ? 7.468 16.202 -5.286 1.00 75.44 102 ASN A CA 1
ATOM 758 C C . ASN A 1 102 ? 8.125 16.266 -6.680 1.00 75.44 102 ASN A C 1
ATOM 760 O O . ASN A 1 102 ? 9.169 15.654 -6.896 1.00 75.44 102 ASN A O 1
ATOM 764 N N . VAL A 1 103 ? 7.472 16.984 -7.603 1.00 66.81 103 VAL A N 1
ATOM 765 C CA . VAL A 1 103 ? 7.991 17.307 -8.948 1.00 66.81 103 VAL A CA 1
ATOM 766 C C . VAL A 1 103 ? 9.024 18.427 -8.868 1.00 66.81 103 VAL A C 1
ATOM 768 O O . VAL A 1 103 ? 8.774 19.377 -8.089 1.00 66.81 103 VAL A O 1
#

Foldseek 3Di:
DVVVVVVVVVVVVVVPDDPPDQPKDKDWDQDPVPSWIKIKIWTDDPPDAWIKIWICTPNDTDIDIDGDDPDPDFDDWDWDWDWDDDDPDDIDTDTDIDGDPDD

pLDDT: mean 81.76, std 9.69, range [55.56, 94.38]

Radius of gyration: 21.2 Å; chains: 1; bounding box: 46×56×36 Å

Organism: Kluyvera intermedia (NCBI:txid61648)